Protein AF-A0AAW1IX23-F1 (afdb_monomer_lite)

Secondary structure (DSSP, 8-state):
-HHHHHHHHHHHHHHHHHHHHHHHHHHHHHHHHHHH-SSHHHHHHHHHHHHHHHHHHHHHHHHHHHHHHHHHHHHHIIIIIHHHHHHHHHHHHHHHHHHHHHHHHHHHHHHHHHHHHHHT---HHHHTT-HHHHHHHHHHHHHHHHHHHHHHHHS-----

Organism: Popillia japonica (NCBI:txid7064)

Foldseek 3Di:
DLVVVLVVVVVVLVVLVVVLVVLLVQLVVLQVCLVVPPPPVSSVVSPVSSVVSVVVNVVSVVVSVVVVVVSVVSCCCVVPVVVVLVVLVVQLVVLVVQLVVLVVVLVVVVVVVVVCVVVVHDDPCVVVPVVVNVVSVVSNVVSVVSNVVSVVVNDDPPPD

pLDDT: mean 92.87, std 10.68, range [35.66, 98.56]

InterPro domains:
  IPR010504 Arfaptin homology (AH) domain [PF06456] (1-153)
  IPR010504 Arfaptin homology (AH) domain [PS50870] (1-154)
  IPR010504 Arfaptin homology (AH) domain [SM01015] (1-156)
  IPR027267 AH/BAR domain superfamily [G3DSA:1.20.1270.60] (1-156)
  IPR027267 AH/BAR domain superfamily [SSF103657] (1-153)
  IPR030798 Arfaptin family [PTHR12141] (1-152)

Radius of gyration: 35.45 Å; chains: 1; bounding box: 76×30×98 Å

Sequence (160 aa):
MYRGLVDHCKRVLQAHVDLHQAVKAMGDVFSALAVREPQPRASEAFRLFGEQHRNMEKIGSEIIKKIKPVLADMGTYLYKAIPDTRLTVKKYADAKFEYLAYCLKVKEMDDEECGYAALQEPLYRVETGNYEYRLILRCRQVARERFAKLRVNTAMPSSG

Structure (mmCIF, N/CA/C/O backbone):
data_AF-A0AAW1IX23-F1
#
_entry.id   AF-A0AAW1IX23-F1
#
loop_
_atom_site.group_PDB
_atom_site.id
_atom_site.type_symbol
_atom_site.label_atom_id
_atom_site.label_alt_id
_atom_site.label_comp_id
_atom_site.label_asym_id
_atom_site.label_entity_id
_atom_site.label_seq_id
_atom_site.pdbx_PDB_ins_code
_atom_site.Cartn_x
_atom_site.Cartn_y
_atom_site.Cartn_z
_atom_site.occupancy
_atom_site.B_iso_or_equiv
_atom_site.auth_seq_id
_atom_site.auth_comp_id
_atom_site.auth_asym_id
_atom_site.auth_atom_id
_atom_site.pdbx_PDB_model_num
ATOM 1 N N . MET A 1 1 ? 4.607 -7.693 6.959 1.00 67.06 1 MET A N 1
ATOM 2 C CA . MET A 1 1 ? 4.583 -7.322 8.391 1.00 67.06 1 MET A CA 1
ATOM 3 C C . MET A 1 1 ? 3.428 -6.372 8.722 1.00 67.06 1 MET A C 1
ATOM 5 O O . MET A 1 1 ? 2.515 -6.797 9.414 1.00 67.06 1 MET A O 1
ATOM 9 N N . TYR A 1 2 ? 3.374 -5.155 8.161 1.00 86.75 2 TYR A N 1
ATOM 10 C CA . TYR A 1 2 ? 2.346 -4.149 8.505 1.00 86.75 2 TYR A CA 1
ATOM 11 C C . TYR A 1 2 ? 0.887 -4.547 8.225 1.00 86.75 2 TYR A C 1
ATOM 13 O O . TYR A 1 2 ? -0.003 -4.147 8.966 1.00 86.75 2 TYR A O 1
ATOM 21 N N . ARG A 1 3 ? 0.629 -5.388 7.214 1.00 90.12 3 ARG A N 1
ATOM 22 C CA . ARG A 1 3 ? -0.721 -5.905 6.925 1.00 90.12 3 ARG A CA 1
ATOM 23 C C . ARG A 1 3 ? -1.303 -6.721 8.076 1.00 90.12 3 ARG A C 1
ATOM 25 O O . ARG A 1 3 ? -2.394 -6.425 8.544 1.00 90.12 3 ARG A O 1
ATOM 32 N N . GLY A 1 4 ? -0.524 -7.679 8.579 1.00 93.06 4 GLY A N 1
ATOM 33 C CA . GLY A 1 4 ? -0.925 -8.505 9.717 1.00 93.06 4 GLY A CA 1
ATOM 34 C C . GLY A 1 4 ? -1.164 -7.681 10.982 1.00 93.06 4 GLY A C 1
ATOM 35 O O . GLY A 1 4 ? -2.116 -7.958 11.704 1.00 93.06 4 GLY A O 1
ATOM 36 N N . LEU A 1 5 ? -0.359 -6.633 11.203 1.00 91.25 5 LEU A N 1
ATOM 37 C CA . LEU A 1 5 ? -0.553 -5.693 12.309 1.00 91.25 5 LEU A CA 1
ATOM 38 C C . LEU A 1 5 ? -1.888 -4.946 12.186 1.00 91.25 5 LEU A C 1
ATOM 40 O O . LEU A 1 5 ? -2.681 -4.987 13.119 1.00 91.25 5 LEU A O 1
ATOM 44 N N . VAL A 1 6 ? -2.172 -4.322 11.036 1.00 93.00 6 VAL A N 1
ATOM 45 C CA . VAL A 1 6 ? -3.438 -3.596 10.807 1.00 93.00 6 VAL A CA 1
ATOM 46 C C . VAL A 1 6 ? -4.642 -4.521 10.973 1.00 93.00 6 VAL A C 1
ATOM 48 O O . VAL A 1 6 ? -5.617 -4.155 11.628 1.00 93.00 6 VAL A O 1
ATOM 51 N N . ASP A 1 7 ? -4.575 -5.731 10.421 1.00 93.44 7 ASP A N 1
ATOM 52 C CA . ASP A 1 7 ? -5.668 -6.697 10.523 1.00 93.44 7 ASP A CA 1
ATOM 53 C C . ASP A 1 7 ? -5.868 -7.174 11.969 1.00 93.44 7 ASP A C 1
ATOM 55 O O . ASP A 1 7 ? -7.003 -7.326 12.421 1.00 93.44 7 ASP A O 1
ATOM 59 N N . HIS A 1 8 ? -4.782 -7.373 12.721 1.00 95.00 8 HIS A N 1
ATOM 60 C CA . HIS A 1 8 ? -4.856 -7.699 14.142 1.00 95.00 8 HIS A CA 1
ATOM 61 C C . HIS A 1 8 ? -5.448 -6.544 14.956 1.00 95.00 8 HIS A C 1
ATOM 63 O O . HIS A 1 8 ? -6.388 -6.765 15.714 1.00 95.00 8 HIS A O 1
ATOM 69 N N . CYS A 1 9 ? -4.987 -5.309 14.751 1.00 94.81 9 CYS A N 1
ATOM 70 C CA . CYS A 1 9 ? -5.530 -4.146 15.447 1.00 94.81 9 CYS A CA 1
ATOM 71 C C . CYS A 1 9 ? -7.016 -3.919 15.138 1.00 94.81 9 CYS A C 1
ATOM 73 O O . CYS A 1 9 ? -7.762 -3.535 16.032 1.00 94.81 9 CYS A O 1
ATOM 75 N N . LYS A 1 10 ? -7.480 -4.208 13.912 1.00 94.81 10 LYS A N 1
ATOM 76 C CA . LYS A 1 10 ? -8.916 -4.195 13.582 1.00 94.81 10 LYS A CA 1
ATOM 77 C C . LYS A 1 10 ? -9.703 -5.216 14.402 1.00 94.81 10 LYS A C 1
ATOM 79 O O . LYS A 1 10 ? -10.757 -4.873 14.927 1.00 94.81 10 LYS A O 1
ATOM 84 N N . ARG A 1 11 ? -9.190 -6.446 14.543 1.00 96.81 11 ARG A N 1
ATOM 85 C CA . ARG A 1 11 ? -9.822 -7.480 15.383 1.00 96.81 11 ARG A CA 1
ATOM 86 C C . ARG A 1 11 ? -9.847 -7.079 16.856 1.00 96.81 11 ARG A C 1
ATOM 88 O O . ARG A 1 11 ? -10.875 -7.235 17.499 1.00 96.81 11 ARG A O 1
ATOM 95 N N . VAL A 1 12 ? -8.750 -6.521 17.369 1.00 96.75 12 VAL A N 1
ATOM 96 C CA . VAL A 1 12 ? -8.674 -6.022 18.751 1.00 96.75 12 VAL A CA 1
ATOM 97 C C . VAL A 1 12 ? -9.641 -4.859 18.974 1.00 96.75 12 VAL A C 1
ATOM 99 O O . VAL A 1 12 ? -10.338 -4.846 19.983 1.00 96.75 12 VAL A O 1
ATOM 102 N N . LEU A 1 13 ? -9.742 -3.913 18.032 1.00 96.31 13 LEU A N 1
ATOM 103 C CA . LEU A 1 13 ? -10.709 -2.817 18.123 1.00 96.31 13 LEU A CA 1
ATOM 104 C C . LEU A 1 13 ? -12.147 -3.348 18.124 1.00 96.31 13 LEU A C 1
ATOM 106 O O . LEU A 1 13 ? -12.951 -2.872 18.916 1.00 96.31 13 LEU A O 1
ATOM 110 N N . GLN A 1 14 ? -12.465 -4.339 17.287 1.00 96.75 14 GLN A N 1
ATOM 111 C CA . GLN A 1 14 ? -13.790 -4.962 17.293 1.00 96.75 14 GLN A CA 1
ATOM 112 C C . GLN A 1 14 ? -14.083 -5.641 18.636 1.00 96.75 14 GLN A C 1
ATOM 114 O O . GLN A 1 14 ? -15.101 -5.349 19.249 1.00 96.75 14 GLN A O 1
ATOM 119 N N . ALA A 1 15 ? -13.152 -6.447 19.152 1.00 97.06 15 ALA A N 1
ATOM 120 C CA . ALA A 1 15 ? -13.300 -7.073 20.465 1.00 97.06 15 ALA A CA 1
ATOM 121 C C . ALA A 1 15 ? -13.458 -6.034 21.592 1.00 97.06 15 ALA A C 1
ATOM 123 O O . ALA A 1 15 ? -14.217 -6.243 22.534 1.00 97.06 15 ALA A O 1
ATOM 124 N N . HIS A 1 16 ? -12.774 -4.890 21.492 1.00 96.12 16 HIS A N 1
ATOM 125 C CA . HIS A 1 16 ? -12.932 -3.788 22.437 1.00 96.12 16 HIS A CA 1
ATOM 126 C C . HIS A 1 16 ? -14.314 -3.127 22.336 1.00 96.12 16 HIS A C 1
ATOM 128 O O . HIS A 1 16 ? -14.888 -2.779 23.364 1.00 96.12 16 HIS A O 1
ATOM 134 N N . VAL A 1 17 ? -14.868 -2.978 21.127 1.00 96.50 17 VAL A N 1
ATOM 135 C CA . VAL A 1 17 ? -16.243 -2.491 20.912 1.00 96.50 17 VAL A CA 1
ATOM 136 C C . VAL A 1 17 ? -17.255 -3.451 21.539 1.00 96.50 17 VAL A C 1
ATOM 138 O O . VAL A 1 17 ? -18.161 -2.999 22.238 1.00 96.50 17 VAL A O 1
ATOM 141 N N . ASP A 1 18 ? -17.074 -4.756 21.347 1.00 97.00 18 ASP A N 1
ATOM 142 C CA . ASP A 1 18 ? -17.965 -5.780 21.900 1.00 97.00 18 ASP A CA 1
ATOM 143 C C . ASP A 1 18 ? -17.898 -5.790 23.442 1.00 97.00 18 ASP A C 1
ATOM 145 O O . ASP A 1 18 ? -18.926 -5.759 24.122 1.00 97.00 18 ASP A O 1
ATOM 149 N N . LEU A 1 19 ? -16.687 -5.724 24.013 1.00 95.56 19 LEU A N 1
ATOM 150 C CA . LEU A 1 19 ? -16.479 -5.596 25.460 1.00 95.56 19 LEU A CA 1
ATOM 151 C C . LEU A 1 19 ? -17.112 -4.315 26.014 1.00 95.56 19 LEU A C 1
ATOM 153 O O . LEU A 1 19 ? -17.759 -4.340 27.058 1.00 95.56 19 LEU A O 1
ATOM 157 N N . HIS A 1 20 ? -16.943 -3.193 25.319 1.00 95.75 20 HIS A N 1
ATOM 158 C CA . HIS A 1 20 ? -17.524 -1.912 25.701 1.00 95.75 20 HIS A CA 1
ATOM 159 C C . HIS A 1 20 ? -19.060 -1.975 25.768 1.00 95.75 20 HIS A C 1
ATOM 161 O O . HIS A 1 20 ? -19.652 -1.479 26.729 1.00 95.75 20 HIS A O 1
ATOM 167 N N . GLN A 1 21 ? -19.709 -2.632 24.800 1.00 96.38 21 GLN A N 1
ATOM 168 C CA . GLN A 1 21 ? -21.160 -2.849 24.822 1.00 96.38 21 GLN A CA 1
ATOM 169 C C . GLN A 1 21 ? -21.594 -3.719 26.009 1.00 96.38 21 GLN A C 1
ATOM 171 O O . GLN A 1 21 ? -22.579 -3.397 26.674 1.00 96.38 21 GLN A O 1
ATOM 176 N N . ALA A 1 22 ? -20.840 -4.777 26.322 1.00 97.00 22 ALA A N 1
ATOM 177 C CA . ALA A 1 22 ? -21.118 -5.631 27.476 1.00 97.00 22 ALA A CA 1
ATOM 178 C C . ALA A 1 22 ? -20.965 -4.877 28.810 1.00 97.00 22 ALA A C 1
ATOM 180 O O . ALA A 1 22 ? -21.830 -4.976 29.680 1.00 97.00 22 ALA A O 1
ATOM 181 N N . VAL A 1 23 ? -19.906 -4.070 28.956 1.00 97.19 23 VAL A N 1
ATOM 182 C CA . VAL A 1 23 ? -19.670 -3.218 30.136 1.00 97.19 23 VAL A CA 1
ATOM 183 C C . VAL A 1 23 ? -20.828 -2.246 30.346 1.00 97.19 23 VAL A C 1
ATOM 185 O O . VAL A 1 23 ? -21.310 -2.104 31.470 1.00 97.19 23 VAL A O 1
ATOM 188 N N . LYS A 1 24 ? -21.317 -1.623 29.269 1.00 96.88 24 LYS A N 1
ATOM 189 C CA . LYS A 1 24 ? -22.488 -0.745 29.323 1.00 96.88 24 LYS A CA 1
ATOM 190 C C . LYS A 1 24 ? -23.729 -1.483 29.823 1.00 96.88 24 LYS A C 1
ATOM 192 O O . LYS A 1 24 ? -24.342 -1.051 30.796 1.00 96.88 24 LYS A O 1
ATOM 197 N N . ALA A 1 25 ? -24.060 -2.608 29.189 1.00 97.69 25 ALA A N 1
ATOM 198 C CA . ALA A 1 25 ? -25.231 -3.405 29.544 1.00 97.69 25 ALA A CA 1
AT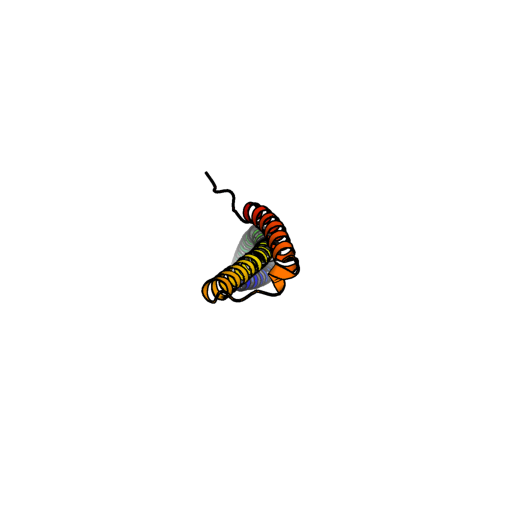OM 199 C C . ALA A 1 25 ? -25.182 -3.856 31.014 1.00 97.69 25 ALA A C 1
ATOM 201 O O . ALA A 1 25 ? -26.179 -3.781 31.727 1.00 97.69 25 ALA A O 1
ATOM 202 N N . MET A 1 26 ? -24.003 -4.255 31.495 1.00 97.38 26 MET A N 1
ATOM 203 C CA . MET A 1 26 ? -23.793 -4.632 32.890 1.00 97.38 26 MET A CA 1
ATOM 204 C C . MET A 1 26 ? -23.990 -3.451 33.852 1.00 97.38 26 MET A C 1
ATOM 206 O O . MET A 1 26 ? -24.628 -3.609 34.892 1.00 97.38 26 MET A O 1
ATOM 210 N N . GLY A 1 27 ? -23.525 -2.252 33.490 1.00 97.81 27 GLY A N 1
ATOM 211 C CA . GLY A 1 27 ? -23.779 -1.039 34.271 1.00 97.81 27 GLY A CA 1
ATOM 212 C C . GLY A 1 27 ? -25.265 -0.690 34.376 1.00 97.81 27 GLY A C 1
ATOM 213 O O . GLY A 1 27 ? -25.729 -0.285 35.447 1.00 97.81 27 GLY A O 1
ATOM 214 N N . ASP A 1 28 ? -26.022 -0.896 33.298 1.00 97.62 28 ASP A N 1
ATOM 215 C CA . ASP A 1 28 ? -27.470 -0.673 33.277 1.00 97.62 28 ASP A CA 1
ATOM 216 C C . ASP A 1 28 ? -28.211 -1.694 34.154 1.00 97.62 28 ASP A C 1
ATOM 218 O O . ASP A 1 28 ? -29.088 -1.312 34.932 1.00 97.62 28 ASP A O 1
ATOM 222 N N . VAL A 1 29 ? -27.805 -2.969 34.114 1.00 98.31 29 VAL A N 1
ATOM 223 C CA . VAL A 1 29 ? -28.339 -4.020 34.997 1.00 98.31 29 VAL A CA 1
ATOM 224 C C . VAL A 1 29 ? -28.058 -3.703 36.466 1.00 98.31 29 VAL A C 1
ATOM 226 O O . VAL A 1 29 ? -28.988 -3.712 37.270 1.00 98.31 29 VAL A O 1
ATOM 229 N N . PHE A 1 30 ? -26.817 -3.368 36.831 1.00 98.31 30 PHE A N 1
ATOM 230 C CA . PHE A 1 30 ? -26.475 -3.010 38.211 1.00 98.31 30 PHE A CA 1
ATOM 231 C C . PHE A 1 30 ? -27.249 -1.787 38.706 1.00 98.31 30 PHE A C 1
ATOM 233 O O . PHE A 1 30 ? -27.786 -1.800 39.812 1.00 98.31 30 PHE A O 1
ATOM 240 N N . SER A 1 31 ? -27.386 -0.760 37.865 1.00 97.12 31 SER A N 1
ATOM 241 C CA . SER A 1 31 ? -28.193 0.419 38.194 1.00 97.12 31 SER A CA 1
ATOM 242 C C . SER A 1 31 ? -29.663 0.048 38.432 1.00 97.12 31 SER A C 1
ATOM 244 O O . SER A 1 31 ? -30.292 0.565 39.353 1.00 97.12 31 SER A O 1
ATOM 246 N N . ALA A 1 32 ? -30.211 -0.873 37.634 1.00 97.94 32 ALA A N 1
ATOM 247 C CA . ALA A 1 32 ? -31.587 -1.338 37.773 1.00 97.94 32 ALA A CA 1
ATOM 248 C C . ALA A 1 32 ? -31.806 -2.229 39.010 1.00 97.94 32 ALA A C 1
ATOM 250 O O . ALA A 1 32 ? -32.883 -2.177 39.606 1.00 97.94 32 ALA A O 1
ATOM 251 N N . LEU A 1 33 ? -30.809 -3.031 39.399 1.00 97.50 33 LEU A N 1
ATOM 252 C CA . LEU A 1 33 ? -30.831 -3.813 40.640 1.00 97.50 33 LEU A CA 1
ATOM 253 C C . LEU A 1 33 ? -30.784 -2.896 41.864 1.00 97.50 33 LEU A C 1
ATOM 255 O O . LEU A 1 33 ? -31.597 -3.052 42.768 1.00 97.50 33 LEU A O 1
ATOM 259 N N . ALA A 1 34 ? -29.906 -1.888 41.860 1.00 97.69 34 ALA A N 1
ATOM 260 C CA . ALA A 1 34 ? -29.732 -0.961 42.977 1.00 97.69 34 ALA A CA 1
ATOM 261 C C . ALA A 1 34 ? -31.041 -0.287 43.418 1.00 97.69 34 ALA A C 1
ATOM 263 O O . ALA A 1 34 ? -31.311 -0.185 44.611 1.00 97.69 34 ALA A O 1
ATOM 264 N N . VAL A 1 35 ? -31.873 0.140 42.462 1.00 97.12 35 VAL A N 1
ATOM 265 C CA . VAL A 1 35 ? -33.150 0.830 42.735 1.00 97.12 35 VAL A CA 1
ATOM 266 C C . VAL A 1 35 ? -34.228 -0.115 43.281 1.00 97.12 35 VAL A C 1
ATOM 268 O O . VAL A 1 35 ? -35.177 0.337 43.916 1.00 97.12 35 VAL A O 1
ATOM 271 N N . ARG A 1 36 ? -34.107 -1.422 43.029 1.00 97.06 36 ARG A N 1
ATOM 272 C CA . ARG A 1 36 ? -35.106 -2.430 43.418 1.00 97.06 36 ARG A CA 1
ATOM 273 C C . ARG A 1 36 ? -34.713 -3.230 44.656 1.00 97.06 36 ARG A C 1
ATOM 275 O O . ARG A 1 36 ? -35.553 -3.950 45.183 1.00 97.06 36 ARG A O 1
ATOM 282 N N . GLU A 1 37 ? -33.461 -3.132 45.089 1.00 97.50 37 GLU A N 1
ATOM 283 C CA . GLU A 1 37 ? -32.907 -3.928 46.179 1.00 97.50 37 GLU A CA 1
ATOM 284 C C . GLU A 1 37 ? -33.330 -3.372 47.554 1.00 97.50 37 GLU A C 1
ATOM 286 O O . GLU A 1 37 ? -32.927 -2.260 47.907 1.00 97.50 37 GLU A O 1
ATOM 291 N N . PRO A 1 38 ? -34.122 -4.116 48.351 1.00 96.25 38 PRO A N 1
ATOM 292 C CA . PRO A 1 38 ? -34.573 -3.663 49.665 1.00 96.25 38 PRO A CA 1
ATOM 293 C C . PRO A 1 38 ? -33.458 -3.625 50.715 1.00 96.25 38 PRO A C 1
ATOM 295 O O . PRO A 1 38 ? -33.567 -2.859 51.673 1.00 96.25 38 PRO A O 1
ATOM 298 N N . GLN A 1 39 ? -32.394 -4.430 50.582 1.00 97.88 39 GLN A N 1
ATOM 299 C CA . GLN A 1 39 ? -31.279 -4.390 51.524 1.00 97.88 39 GLN A CA 1
ATOM 300 C C . GLN A 1 39 ? -30.375 -3.172 51.231 1.00 97.88 39 GLN A C 1
ATOM 302 O O . GLN A 1 39 ? -29.684 -3.162 50.209 1.00 97.88 39 GLN A O 1
ATOM 307 N N . PRO A 1 40 ? -30.241 -2.190 52.150 1.00 96.06 40 PRO A N 1
ATOM 308 C CA . PRO A 1 40 ? -29.520 -0.943 51.863 1.00 96.06 40 PRO A CA 1
ATOM 309 C C . PRO A 1 40 ? -28.061 -1.150 51.442 1.00 96.06 40 PRO A C 1
ATOM 311 O O . PRO A 1 40 ? -27.576 -0.522 50.505 1.00 96.06 40 PRO A O 1
ATOM 314 N N . ARG A 1 41 ? -27.367 -2.092 52.091 1.00 96.75 41 ARG A N 1
ATOM 315 C CA . ARG A 1 41 ? -25.964 -2.405 51.791 1.00 96.75 41 ARG A CA 1
ATOM 316 C C . ARG A 1 41 ? -25.779 -3.024 50.400 1.00 96.75 41 ARG A C 1
ATOM 318 O O . ARG A 1 41 ? -24.795 -2.721 49.731 1.00 96.75 41 ARG A O 1
ATOM 325 N N . ALA A 1 42 ? -26.697 -3.889 49.967 1.00 96.38 42 ALA A N 1
ATOM 326 C CA . ALA A 1 42 ? -26.640 -4.484 48.633 1.00 96.38 42 ALA A CA 1
ATOM 327 C C . ALA A 1 42 ? -27.040 -3.467 47.554 1.00 96.38 42 ALA A C 1
ATOM 329 O O . ALA A 1 42 ? -26.367 -3.378 46.529 1.00 96.38 42 ALA A O 1
ATOM 330 N N . SER A 1 43 ? -28.053 -2.634 47.822 1.00 97.69 43 SER A N 1
ATOM 331 C CA . SER A 1 43 ? -28.434 -1.512 46.954 1.00 97.69 43 SER A CA 1
ATOM 332 C C . SER A 1 43 ? -27.253 -0.573 46.693 1.00 97.69 43 SER A C 1
ATOM 334 O O . SER A 1 43 ? -26.938 -0.268 45.539 1.00 97.69 43 SER A O 1
ATOM 336 N N . GLU A 1 44 ? -26.532 -0.177 47.746 1.00 97.75 44 GLU A N 1
ATOM 337 C CA . GLU A 1 44 ? -25.343 0.664 47.619 1.00 97.75 44 GLU A CA 1
ATOM 338 C C . GLU A 1 44 ? -24.236 -0.017 46.803 1.00 97.75 44 GLU A C 1
ATOM 340 O O . GLU A 1 44 ? -23.656 0.613 45.916 1.00 97.75 44 GLU A O 1
ATOM 345 N N . ALA A 1 45 ? -23.977 -1.306 47.044 1.00 98.00 45 ALA A N 1
ATOM 346 C CA . ALA A 1 45 ? -22.994 -2.060 46.274 1.00 98.00 45 ALA A CA 1
ATOM 347 C C . ALA A 1 45 ? -23.350 -2.084 44.778 1.00 98.00 45 ALA A C 1
ATOM 349 O O . ALA A 1 45 ? -22.510 -1.748 43.941 1.00 98.00 45 ALA A O 1
ATOM 350 N N . PHE A 1 46 ? -24.600 -2.402 44.425 1.00 98.19 46 PHE A N 1
ATOM 351 C CA . PHE A 1 46 ? -25.061 -2.382 43.035 1.00 98.19 46 PHE A CA 1
ATOM 352 C C . PHE A 1 46 ? -24.969 -0.986 42.413 1.00 98.19 46 PHE A C 1
ATOM 354 O O . PHE A 1 46 ? -24.547 -0.859 41.264 1.00 98.19 46 PHE A O 1
ATOM 361 N N . ARG A 1 47 ? -25.284 0.075 43.166 1.00 98.00 47 ARG A N 1
ATOM 362 C CA . ARG A 1 47 ? -25.131 1.460 42.696 1.00 98.00 47 ARG A CA 1
ATOM 363 C C . ARG A 1 47 ? -23.676 1.766 42.343 1.00 98.00 47 ARG A C 1
ATOM 365 O O . ARG A 1 47 ? -23.417 2.294 41.262 1.00 98.00 47 ARG A O 1
ATOM 372 N N . LEU A 1 48 ? -22.738 1.410 43.226 1.00 97.94 48 LEU A N 1
ATOM 373 C CA . LEU A 1 48 ? -21.304 1.608 43.002 1.00 97.94 48 LEU A CA 1
ATOM 374 C C . LEU A 1 48 ? -20.822 0.826 41.778 1.00 97.94 48 LEU A C 1
ATOM 376 O O . LEU A 1 48 ? -20.147 1.395 40.923 1.00 97.94 48 LEU A O 1
ATOM 380 N N . PHE A 1 49 ? -21.214 -0.444 41.635 1.00 97.56 49 PHE A N 1
ATOM 381 C CA . PHE A 1 49 ? -20.887 -1.222 40.439 1.00 97.56 49 PHE A CA 1
ATOM 382 C C . PHE A 1 49 ? -21.451 -0.579 39.168 1.00 97.56 49 PHE A C 1
ATOM 384 O O . PHE A 1 49 ? -20.716 -0.443 38.190 1.00 97.56 49 PHE A O 1
ATOM 391 N N . GLY A 1 50 ? -22.710 -0.133 39.173 1.00 98.06 50 GLY A N 1
ATOM 392 C CA . GLY A 1 50 ? -23.321 0.555 38.033 1.00 98.06 50 GLY A CA 1
ATOM 393 C C . GLY A 1 50 ? -22.561 1.821 37.629 1.00 98.06 50 GLY A C 1
ATOM 394 O O . GLY A 1 50 ? -22.299 2.045 36.445 1.00 98.06 50 GLY A O 1
ATOM 395 N N . GLU A 1 51 ? -22.134 2.618 38.610 1.00 97.25 51 GLU A N 1
ATOM 396 C CA . GLU A 1 51 ? -21.333 3.823 38.388 1.00 97.25 51 GLU A CA 1
ATOM 397 C C . GLU A 1 51 ? -19.954 3.507 37.787 1.00 97.25 51 GLU A C 1
ATOM 399 O O . GLU A 1 51 ? -19.558 4.129 36.797 1.00 97.25 51 GLU A O 1
ATOM 404 N N . GLN A 1 52 ? -19.248 2.499 38.314 1.00 97.88 52 GLN A N 1
ATOM 405 C CA . GLN A 1 52 ? -17.946 2.092 37.774 1.00 97.88 52 GLN A CA 1
ATOM 406 C C . GLN A 1 52 ? -18.051 1.613 36.322 1.00 97.88 52 GLN A C 1
ATOM 408 O O . GLN A 1 52 ? -17.249 2.016 35.480 1.00 97.88 52 GLN A O 1
ATOM 413 N N . HIS A 1 53 ? -19.080 0.831 35.989 1.00 98.19 53 HIS A N 1
ATOM 414 C CA . HIS A 1 53 ? -19.303 0.367 34.617 1.00 98.19 53 HIS A CA 1
ATOM 415 C C . HIS A 1 53 ? -19.605 1.516 33.651 1.00 98.19 53 HIS A C 1
ATOM 417 O O . HIS A 1 53 ? -19.085 1.528 32.537 1.00 98.19 53 HIS A O 1
ATOM 423 N N . ARG A 1 54 ? -20.370 2.531 34.075 1.00 95.75 54 ARG A N 1
ATOM 424 C CA . ARG A 1 54 ? -20.581 3.751 33.273 1.00 95.75 54 ARG A CA 1
ATOM 425 C C . ARG A 1 54 ? -19.292 4.546 33.070 1.00 95.75 54 ARG A C 1
ATOM 427 O O . ARG A 1 54 ? -19.073 5.098 31.994 1.00 95.75 54 ARG A O 1
ATOM 434 N N . ASN A 1 55 ? -18.414 4.606 34.068 1.00 96.31 55 ASN A N 1
ATOM 435 C CA . ASN A 1 55 ? -17.110 5.251 33.903 1.00 96.31 55 ASN A CA 1
ATOM 436 C C . ASN A 1 55 ? -16.219 4.474 32.922 1.00 96.31 55 ASN A C 1
ATOM 438 O O . ASN A 1 55 ? -15.606 5.077 32.040 1.00 96.31 55 ASN A O 1
ATOM 442 N N . MET A 1 56 ? -16.212 3.142 33.004 1.00 96.00 56 MET A N 1
ATOM 443 C CA . MET A 1 56 ? -15.521 2.285 32.037 1.00 96.00 56 MET A CA 1
ATOM 444 C C . MET A 1 56 ? -16.096 2.424 30.617 1.00 96.00 56 MET A C 1
ATOM 446 O O . MET A 1 56 ? -15.330 2.479 29.655 1.00 96.00 56 MET A O 1
ATOM 450 N N . GLU A 1 57 ? -17.421 2.542 30.468 1.00 94.94 57 GLU A N 1
ATOM 451 C CA . GLU A 1 57 ? -18.081 2.823 29.185 1.00 94.94 57 GLU A CA 1
ATOM 452 C C . GLU A 1 57 ? -17.559 4.135 28.576 1.00 94.94 57 GLU A C 1
ATOM 454 O O . GLU A 1 57 ? -17.141 4.153 27.414 1.00 94.94 57 GLU A O 1
ATOM 459 N N . LYS A 1 58 ? -17.523 5.225 29.353 1.00 95.00 58 LYS A N 1
ATOM 460 C CA . LYS A 1 58 ? -17.014 6.526 28.884 1.00 95.00 58 LYS A CA 1
ATOM 461 C C . LYS A 1 58 ? -15.574 6.427 28.381 1.00 95.00 58 LYS A C 1
ATOM 463 O O . LYS A 1 58 ? -15.288 6.876 27.271 1.00 95.00 58 LYS A O 1
ATOM 468 N N . ILE A 1 59 ? -14.693 5.782 29.149 1.00 95.12 59 ILE A N 1
ATOM 469 C CA . ILE A 1 59 ? -13.288 5.580 28.761 1.00 95.12 59 ILE A CA 1
ATOM 470 C C . ILE A 1 59 ? -13.200 4.741 27.478 1.00 95.12 59 ILE A C 1
ATOM 472 O O . ILE A 1 59 ? -12.491 5.115 26.543 1.00 95.12 59 ILE A O 1
ATOM 476 N N . GLY A 1 60 ? -13.961 3.645 27.385 1.00 95.06 60 GLY A N 1
ATOM 477 C CA . GLY A 1 60 ? -14.011 2.813 26.180 1.00 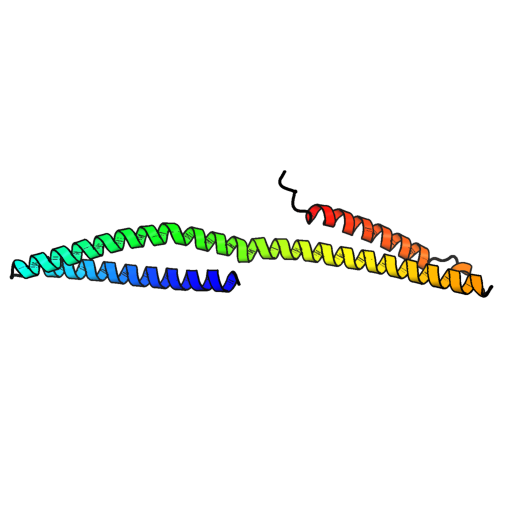95.06 60 GLY A CA 1
ATOM 478 C C . GLY A 1 60 ? -14.464 3.595 24.941 1.00 95.06 60 GLY A C 1
ATOM 479 O O . GLY A 1 60 ? -13.851 3.493 23.879 1.00 95.06 60 GLY A O 1
ATOM 480 N N . SER A 1 61 ? -15.468 4.467 25.084 1.00 95.69 61 SER A N 1
ATOM 481 C CA . SER A 1 61 ? -15.913 5.359 24.004 1.00 95.69 61 SER A CA 1
ATOM 482 C C . SER A 1 61 ? -14.801 6.287 23.511 1.00 95.69 61 SER A C 1
ATOM 484 O O . SER A 1 61 ? -14.658 6.497 22.303 1.00 95.69 61 SER A O 1
ATOM 486 N N . GLU A 1 62 ? -14.008 6.861 24.417 1.00 96.06 62 GLU A N 1
ATOM 487 C CA . GLU A 1 62 ? -12.885 7.728 24.048 1.00 96.06 62 GLU A CA 1
ATOM 488 C C . GLU A 1 62 ? -11.784 6.970 23.307 1.00 96.06 62 GLU A C 1
ATOM 490 O O . GLU A 1 62 ? -11.255 7.469 22.310 1.00 96.06 62 GLU A O 1
ATOM 495 N N . ILE A 1 63 ? -11.468 5.753 23.757 1.00 94.88 63 ILE A N 1
ATOM 496 C CA . ILE A 1 63 ? -10.485 4.881 23.106 1.00 94.88 63 ILE A CA 1
ATOM 497 C C . ILE A 1 63 ? -10.925 4.576 21.672 1.00 94.88 63 ILE A C 1
ATOM 499 O O . ILE A 1 63 ? -10.147 4.775 20.736 1.00 94.88 63 ILE A O 1
ATOM 503 N N . ILE A 1 64 ? -12.184 4.172 21.469 1.00 96.69 64 ILE A N 1
ATOM 504 C CA . ILE A 1 64 ? -12.726 3.875 20.134 1.00 96.69 64 ILE A CA 1
ATOM 505 C C . ILE A 1 64 ? -12.618 5.100 19.218 1.00 96.69 64 ILE A C 1
ATOM 507 O O . ILE A 1 64 ? -12.157 4.979 18.080 1.00 96.69 64 ILE A O 1
ATOM 511 N N . LYS A 1 65 ? -12.997 6.288 19.711 1.00 96.81 65 LYS A N 1
ATOM 512 C CA . LYS A 1 65 ? -12.928 7.546 18.945 1.00 96.81 65 LYS A CA 1
ATOM 513 C C . LYS A 1 65 ? -11.503 7.908 18.525 1.00 96.81 65 LYS A C 1
ATOM 515 O O . LYS A 1 65 ? -11.325 8.430 17.430 1.00 96.81 65 LYS A O 1
ATOM 520 N N . LYS A 1 66 ? -10.501 7.626 19.364 1.00 96.56 66 LYS A N 1
ATOM 521 C CA . LYS A 1 66 ? -9.088 7.926 19.081 1.00 96.56 66 LYS A CA 1
ATOM 522 C C . LYS A 1 66 ? -8.436 6.891 18.162 1.00 96.56 66 LYS A C 1
ATOM 524 O O . LYS A 1 66 ? -7.691 7.261 17.263 1.00 96.56 66 LYS A O 1
ATOM 529 N N . ILE A 1 67 ? -8.721 5.602 18.353 1.00 95.50 67 ILE A N 1
ATOM 530 C CA . ILE A 1 67 ? -8.049 4.516 17.616 1.00 95.50 67 ILE A CA 1
ATOM 531 C C . ILE A 1 67 ? -8.646 4.306 16.222 1.00 95.50 67 ILE A C 1
ATOM 533 O O . ILE A 1 67 ? -7.917 4.000 15.276 1.00 95.50 67 ILE A O 1
ATOM 537 N N . LYS A 1 68 ? -9.965 4.464 16.061 1.00 95.31 68 LYS A N 1
ATOM 538 C CA . LYS A 1 68 ? -10.641 4.180 14.786 1.00 95.31 68 LYS A CA 1
ATOM 539 C C . LYS A 1 68 ? -10.084 5.003 13.605 1.00 95.31 68 LYS A C 1
ATOM 541 O O . LYS A 1 68 ? -9.827 4.385 12.570 1.00 95.31 68 LYS A O 1
ATOM 546 N N . PRO A 1 69 ? -9.835 6.326 13.723 1.00 96.88 69 PRO A N 1
ATOM 547 C CA . PRO A 1 69 ? -9.196 7.109 12.662 1.00 96.88 69 PRO A CA 1
ATOM 548 C C . PRO A 1 69 ? -7.768 6.644 12.365 1.00 96.88 69 PRO A C 1
ATOM 550 O O . PRO A 1 69 ? -7.436 6.425 11.207 1.00 96.88 69 PRO A O 1
ATOM 553 N N . VAL A 1 70 ? -6.964 6.367 13.400 1.00 95.50 70 VAL A N 1
ATOM 554 C CA . VAL A 1 70 ? -5.582 5.881 13.235 1.00 95.50 70 VAL A CA 1
ATOM 555 C C . VAL A 1 70 ? -5.545 4.602 12.394 1.00 95.50 70 VAL A C 1
ATOM 557 O O . VAL A 1 70 ? -4.749 4.484 11.465 1.00 95.50 70 VAL A O 1
ATOM 560 N N . LEU A 1 71 ? -6.445 3.647 12.655 1.00 95.25 71 LEU A N 1
ATOM 561 C CA . LEU A 1 71 ? -6.526 2.421 11.853 1.00 95.25 71 LEU A CA 1
ATOM 562 C C . LEU A 1 71 ? -7.026 2.655 10.424 1.00 95.25 71 LEU A C 1
ATOM 564 O O . LEU A 1 71 ? -6.624 1.921 9.516 1.00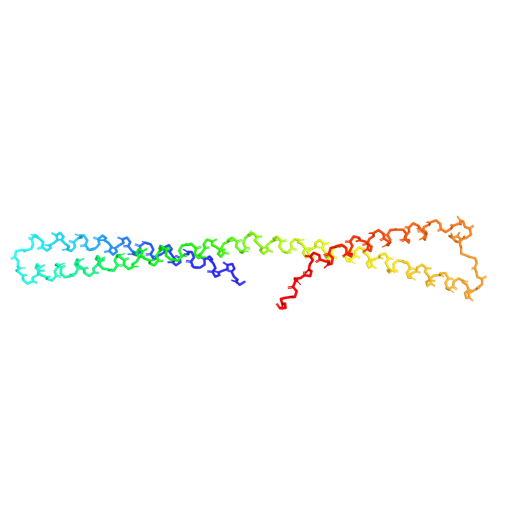 95.25 71 LEU A O 1
ATOM 568 N N . ALA A 1 72 ? -7.890 3.647 10.209 1.00 94.31 72 ALA A N 1
ATOM 569 C CA . ALA A 1 72 ? -8.327 4.033 8.871 1.00 94.31 72 ALA A CA 1
ATOM 570 C C . ALA A 1 72 ? -7.168 4.638 8.060 1.00 94.31 72 ALA A C 1
ATOM 572 O O . ALA A 1 72 ? -6.960 4.247 6.908 1.00 94.31 72 ALA A O 1
ATOM 573 N N . ASP A 1 73 ? -6.365 5.502 8.680 1.00 95.56 73 ASP A N 1
ATOM 574 C CA . ASP A 1 73 ? -5.192 6.124 8.061 1.00 95.56 73 ASP A CA 1
ATOM 575 C C . ASP A 1 73 ? -4.110 5.089 7.752 1.00 95.56 73 ASP A C 1
ATOM 577 O O . ASP A 1 73 ? -3.601 5.038 6.631 1.00 95.56 73 ASP A O 1
ATOM 581 N N . MET A 1 74 ? -3.831 4.175 8.688 1.00 94.44 74 MET A N 1
ATOM 582 C CA . MET A 1 74 ? -2.940 3.037 8.436 1.00 94.44 74 MET A CA 1
ATOM 583 C C . MET A 1 74 ? -3.446 2.166 7.281 1.00 94.44 74 MET A C 1
ATOM 585 O O . MET A 1 74 ? -2.654 1.695 6.463 1.00 94.44 74 MET A O 1
ATOM 589 N N . GLY A 1 75 ? -4.763 1.959 7.189 1.00 92.31 75 GLY A N 1
ATOM 590 C CA . GLY A 1 75 ? -5.386 1.272 6.064 1.00 92.31 75 GLY A CA 1
ATOM 591 C C . GLY A 1 75 ? -5.140 2.000 4.741 1.0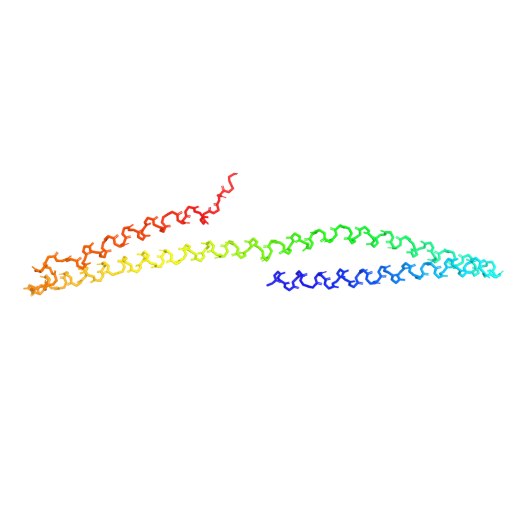0 92.31 75 GLY A C 1
ATOM 592 O O . GLY A 1 75 ? -4.716 1.380 3.769 1.00 92.31 75 GLY A O 1
ATOM 593 N N . THR A 1 76 ? -5.347 3.313 4.705 1.00 94.38 76 THR A N 1
ATOM 594 C CA . THR A 1 76 ? -5.093 4.144 3.519 1.00 94.38 76 THR A CA 1
ATOM 595 C C . THR A 1 76 ? -3.627 4.092 3.102 1.00 94.38 76 THR A C 1
ATOM 597 O O . THR A 1 76 ? -3.322 3.842 1.936 1.00 94.38 76 THR A O 1
ATOM 600 N N . TYR A 1 77 ? -2.711 4.249 4.053 1.00 93.06 77 TYR A N 1
ATOM 601 C CA . TYR A 1 77 ? -1.279 4.179 3.795 1.00 93.06 77 TYR A CA 1
ATOM 602 C C . TYR A 1 77 ? -0.870 2.817 3.216 1.00 93.06 77 TYR A C 1
ATOM 604 O O . TYR A 1 77 ? -0.188 2.736 2.192 1.00 93.06 77 TYR A O 1
ATOM 612 N N . LEU A 1 78 ? -1.343 1.728 3.826 1.00 94.19 78 LEU A N 1
ATOM 613 C CA . LEU A 1 78 ? -0.955 0.379 3.434 1.00 94.19 78 LEU A CA 1
ATOM 614 C C . LEU A 1 78 ? -1.572 -0.071 2.108 1.00 94.19 78 LEU A C 1
ATOM 616 O O . LEU A 1 78 ? -0.908 -0.747 1.323 1.00 94.19 78 LEU A O 1
ATOM 620 N N . TYR A 1 79 ? -2.843 0.253 1.882 1.00 91.19 79 TYR A N 1
ATOM 621 C CA . TYR A 1 79 ? -3.616 -0.286 0.764 1.00 91.19 79 TYR A CA 1
ATOM 622 C C . TYR A 1 79 ? -3.738 0.672 -0.422 1.00 91.19 79 TYR A C 1
ATOM 624 O O . TYR A 1 79 ? -4.199 0.242 -1.475 1.00 91.19 79 TYR A O 1
ATOM 632 N N . LYS A 1 80 ? -3.317 1.935 -0.280 1.00 92.56 80 LYS A N 1
ATOM 633 C CA . LYS A 1 80 ? -3.278 2.908 -1.382 1.00 92.56 80 LYS A CA 1
ATOM 634 C C . LYS A 1 80 ? -1.869 3.454 -1.602 1.00 92.56 80 LYS A C 1
ATOM 636 O O . LYS A 1 80 ? -1.269 3.171 -2.633 1.00 92.56 80 LYS A O 1
ATOM 641 N N . ALA A 1 81 ? -1.297 4.132 -0.604 1.00 93.31 81 ALA A N 1
ATOM 642 C CA . ALA A 1 81 ? -0.025 4.839 -0.779 1.00 93.31 81 ALA A CA 1
ATOM 643 C C . ALA A 1 81 ? 1.145 3.897 -1.122 1.00 93.31 81 ALA A C 1
ATOM 645 O O . ALA A 1 81 ? 1.853 4.121 -2.102 1.00 93.31 81 ALA A O 1
ATOM 646 N N . ILE A 1 82 ? 1.326 2.803 -0.370 1.00 91.56 82 ILE A N 1
ATOM 647 C CA . ILE A 1 82 ? 2.392 1.826 -0.651 1.00 91.56 82 ILE A CA 1
ATOM 648 C C . ILE A 1 82 ? 2.239 1.194 -2.051 1.00 91.56 82 ILE A C 1
ATOM 650 O O . ILE A 1 82 ? 3.229 1.155 -2.787 1.00 91.56 82 ILE A O 1
ATOM 654 N N . PRO A 1 83 ? 1.059 0.682 -2.458 1.00 93.94 83 PRO A N 1
ATOM 655 C CA . PRO A 1 83 ? 0.839 0.195 -3.819 1.00 93.94 83 PRO A CA 1
ATOM 656 C C . PRO A 1 83 ? 1.173 1.214 -4.914 1.00 93.94 83 PRO A C 1
ATOM 658 O O . PRO A 1 83 ? 1.849 0.844 -5.876 1.00 93.94 83 PRO A O 1
ATOM 661 N N . ASP A 1 84 ? 0.788 2.479 -4.748 1.00 93.00 84 ASP A N 1
ATOM 662 C CA . ASP A 1 84 ? 1.072 3.543 -5.720 1.00 93.00 84 ASP A CA 1
ATOM 663 C C . ASP A 1 84 ? 2.578 3.808 -5.854 1.00 93.00 84 ASP A C 1
ATOM 665 O O . ASP A 1 84 ? 3.120 3.900 -6.965 1.00 93.00 84 ASP A O 1
ATOM 669 N N . THR A 1 85 ? 3.301 3.843 -4.729 1.00 92.50 85 THR A N 1
ATOM 670 C CA . THR A 1 85 ? 4.766 3.951 -4.742 1.00 92.50 85 THR A CA 1
ATOM 671 C C . THR A 1 85 ? 5.404 2.727 -5.398 1.00 92.50 85 THR A C 1
ATOM 673 O O . THR A 1 85 ? 6.287 2.874 -6.244 1.00 92.50 85 THR A O 1
ATOM 676 N N . ARG A 1 86 ? 4.939 1.508 -5.084 1.00 92.69 86 ARG A N 1
ATOM 677 C CA . ARG A 1 86 ? 5.441 0.273 -5.715 1.00 92.69 86 ARG A CA 1
ATOM 678 C C . ARG A 1 86 ? 5.221 0.276 -7.223 1.00 92.69 86 ARG A C 1
ATOM 680 O O . ARG A 1 86 ? 6.102 -0.167 -7.956 1.00 92.69 86 ARG A O 1
ATOM 687 N N . LEU A 1 87 ? 4.081 0.780 -7.693 1.00 93.62 87 LEU A N 1
ATOM 688 C CA . LEU A 1 87 ? 3.801 0.914 -9.120 1.00 93.62 87 LEU A CA 1
ATOM 689 C C . LEU A 1 87 ? 4.776 1.889 -9.789 1.00 93.62 87 LEU A C 1
ATOM 691 O O . LEU A 1 87 ? 5.289 1.601 -10.869 1.00 93.62 87 LEU A O 1
ATOM 695 N N . THR A 1 88 ? 5.067 3.013 -9.138 1.00 92.62 88 THR A N 1
ATOM 696 C CA . THR A 1 88 ? 6.047 3.995 -9.622 1.00 92.62 88 THR A CA 1
ATOM 697 C C . THR A 1 88 ? 7.454 3.395 -9.703 1.00 92.62 88 THR A C 1
ATOM 699 O O . THR A 1 88 ? 8.106 3.498 -10.743 1.00 92.62 88 THR A O 1
ATOM 702 N N . VAL A 1 89 ? 7.892 2.679 -8.661 1.00 93.62 89 VAL A N 1
ATOM 703 C CA . VAL A 1 89 ? 9.184 1.968 -8.646 1.00 93.62 89 VAL A CA 1
ATOM 704 C C . VAL A 1 89 ? 9.245 0.894 -9.733 1.00 93.62 89 VAL A C 1
ATOM 706 O O . VAL A 1 89 ? 10.261 0.780 -10.415 1.00 93.62 89 VAL A O 1
ATOM 709 N N . LYS A 1 90 ? 8.160 0.138 -9.945 1.00 94.62 90 LYS A N 1
ATOM 710 C CA . LYS A 1 90 ? 8.087 -0.870 -11.010 1.00 94.62 90 LYS A CA 1
ATOM 711 C C . LYS A 1 90 ? 8.258 -0.236 -12.392 1.00 94.62 90 LYS A C 1
ATOM 713 O O . LYS A 1 90 ? 9.118 -0.668 -13.145 1.00 94.62 90 LYS A O 1
ATOM 718 N N . LYS A 1 91 ? 7.516 0.838 -12.691 1.00 94.94 91 LYS A N 1
ATOM 719 C CA . LYS A 1 91 ? 7.639 1.571 -13.967 1.00 94.94 91 LYS A CA 1
ATOM 720 C C . LYS A 1 91 ? 9.067 2.062 -14.214 1.00 94.94 91 LYS A C 1
ATOM 722 O O . LYS A 1 91 ? 9.558 1.989 -15.336 1.00 94.94 91 LYS A O 1
ATOM 727 N N . TYR A 1 92 ? 9.732 2.557 -13.171 1.00 95.38 92 TYR A N 1
ATOM 728 C CA . TYR A 1 92 ? 11.135 2.955 -13.248 1.00 95.38 92 TYR A CA 1
ATOM 729 C C . TYR A 1 92 ? 12.067 1.769 -13.524 1.00 95.38 92 TYR A C 1
ATOM 731 O O . TYR A 1 92 ? 12.937 1.874 -14.387 1.00 95.38 92 TYR A O 1
ATOM 739 N N . ALA A 1 93 ? 11.882 0.648 -12.822 1.00 95.50 93 ALA A N 1
ATOM 740 C CA . ALA A 1 93 ? 12.678 -0.559 -13.021 1.00 95.50 93 ALA A CA 1
ATOM 741 C C . ALA A 1 93 ? 12.516 -1.120 -14.443 1.00 95.50 93 ALA A C 1
ATOM 743 O O . ALA A 1 93 ? 13.521 -1.427 -15.079 1.00 95.50 93 ALA A O 1
ATOM 744 N N . ASP A 1 94 ? 11.287 -1.160 -14.963 1.00 96.75 94 ASP A N 1
ATOM 745 C CA . ASP A 1 94 ? 10.988 -1.611 -16.326 1.00 96.75 94 ASP A CA 1
ATOM 746 C C . ASP A 1 94 ? 11.681 -0.708 -17.365 1.00 96.75 94 ASP A C 1
ATOM 748 O O . ASP A 1 94 ? 12.370 -1.197 -18.258 1.00 96.75 94 ASP A O 1
ATOM 752 N N . ALA A 1 95 ? 11.597 0.619 -17.206 1.00 97.06 95 ALA A N 1
ATOM 753 C CA . ALA A 1 95 ? 12.276 1.565 -18.097 1.00 97.06 95 ALA A CA 1
ATOM 754 C C . ALA A 1 95 ? 13.811 1.486 -18.002 1.00 97.06 95 ALA A C 1
ATOM 756 O O . ALA A 1 95 ? 14.509 1.648 -19.004 1.00 97.06 95 ALA A O 1
ATOM 757 N N . LYS A 1 96 ? 14.355 1.228 -16.804 1.00 96.62 96 LYS A N 1
ATOM 758 C CA . LYS A 1 96 ? 15.791 0.991 -16.610 1.00 96.62 96 LYS A CA 1
ATOM 759 C C . LYS A 1 96 ? 16.232 -0.280 -17.328 1.00 96.62 96 LYS A C 1
ATOM 761 O O . LYS A 1 96 ? 17.265 -0.264 -17.989 1.00 96.62 96 LYS A O 1
ATOM 766 N N . PHE A 1 97 ? 15.469 -1.362 -17.180 1.00 98.12 97 PHE A N 1
ATOM 767 C CA . PHE A 1 97 ? 15.756 -2.640 -17.822 1.00 98.12 97 PHE A CA 1
ATOM 768 C C . PHE A 1 97 ? 15.743 -2.501 -19.346 1.00 98.12 97 PHE A C 1
ATOM 770 O O . PHE A 1 97 ? 16.712 -2.886 -19.991 1.00 98.12 97 PHE A O 1
ATOM 777 N N . GLU A 1 98 ? 14.713 -1.859 -19.903 1.00 98.06 98 GLU A N 1
ATOM 778 C CA . GLU A 1 98 ? 14.607 -1.560 -21.337 1.00 98.06 98 GLU A CA 1
ATOM 779 C C . GLU A 1 98 ? 15.828 -0.775 -21.849 1.00 98.06 98 GLU A C 1
ATOM 781 O O . GLU A 1 98 ? 16.470 -1.174 -22.820 1.00 98.06 98 GLU A O 1
ATOM 786 N N . TYR A 1 99 ? 16.211 0.309 -21.164 1.00 98.25 99 TYR A N 1
ATOM 787 C CA . TYR A 1 99 ? 17.393 1.092 -21.532 1.00 98.25 99 TYR A CA 1
ATOM 788 C C . TYR A 1 99 ? 18.688 0.266 -21.487 1.00 98.25 99 TYR A C 1
ATOM 790 O O . TYR A 1 99 ? 19.489 0.323 -22.421 1.00 98.25 99 TYR A O 1
ATOM 798 N N . LEU A 1 100 ? 18.896 -0.515 -20.423 1.00 98.25 100 LEU A N 1
ATOM 799 C CA . LEU A 1 100 ? 20.093 -1.343 -20.270 1.00 98.25 100 LEU A CA 1
ATOM 800 C C . LEU A 1 100 ? 20.161 -2.473 -21.302 1.00 98.25 100 LEU A C 1
ATOM 802 O O . LEU A 1 100 ? 21.255 -2.767 -21.777 1.00 98.25 100 LEU A O 1
ATOM 806 N N . ALA A 1 101 ? 19.024 -3.053 -21.693 1.00 98.50 101 ALA A N 1
ATOM 807 C CA . ALA A 1 101 ? 18.965 -4.050 -22.758 1.00 98.50 101 ALA A CA 1
ATOM 808 C C . ALA A 1 101 ? 19.453 -3.468 -24.096 1.00 98.50 101 ALA A C 1
ATOM 810 O O . ALA A 1 101 ? 20.269 -4.088 -24.774 1.00 98.50 101 ALA A O 1
ATOM 811 N N . TYR A 1 102 ? 19.050 -2.237 -24.441 1.00 98.56 102 TYR A N 1
ATOM 812 C CA . TYR A 1 102 ? 19.577 -1.565 -25.633 1.00 98.56 102 TYR A CA 1
ATOM 813 C C . TYR A 1 102 ? 21.062 -1.204 -25.511 1.00 98.56 102 TYR A C 1
ATOM 815 O O . TYR A 1 102 ? 21.788 -1.298 -26.496 1.00 98.56 102 TYR A O 1
ATOM 823 N N . CYS A 1 103 ? 21.543 -0.806 -24.329 1.00 98.31 103 CYS A N 1
ATOM 824 C CA . CYS A 1 103 ? 22.978 -0.588 -24.111 1.00 98.31 103 CYS A CA 1
ATOM 825 C C . CYS A 1 103 ? 23.791 -1.866 -24.334 1.00 98.31 103 CYS A C 1
ATOM 827 O O . CYS A 1 103 ? 24.837 -1.806 -24.975 1.00 98.31 103 CYS A O 1
ATOM 829 N N . LEU A 1 104 ? 23.301 -3.000 -23.826 1.00 98.44 104 LEU A N 1
ATOM 830 C CA . LEU A 1 104 ? 23.939 -4.296 -24.024 1.00 98.44 104 LEU A CA 1
ATOM 831 C C . LEU A 1 104 ? 23.949 -4.672 -25.506 1.00 98.44 104 LEU A C 1
ATOM 833 O O . LEU A 1 104 ? 25.011 -4.984 -26.028 1.00 98.44 104 LEU A O 1
ATOM 837 N N . LYS A 1 105 ? 22.814 -4.536 -26.202 1.00 98.19 105 LYS A N 1
ATOM 838 C CA . LYS A 1 105 ? 22.727 -4.855 -27.630 1.00 98.19 105 LYS A CA 1
ATOM 839 C C . LYS A 1 105 ? 23.675 -4.012 -28.484 1.00 98.19 105 LYS A C 1
ATOM 841 O O . LYS A 1 105 ? 24.298 -4.545 -29.391 1.00 98.19 105 LYS A O 1
ATOM 846 N N . VAL A 1 106 ? 23.814 -2.712 -28.196 1.00 98.19 106 VAL A N 1
ATOM 847 C CA . VAL A 1 106 ? 24.805 -1.868 -28.891 1.00 98.19 106 VAL A CA 1
ATOM 848 C C . VAL A 1 106 ? 26.217 -2.384 -28.645 1.00 98.19 106 VAL A C 1
ATOM 850 O O . VAL A 1 106 ? 26.964 -2.535 -29.600 1.00 98.19 106 VAL A O 1
ATOM 853 N N . LYS A 1 107 ? 26.557 -2.711 -27.393 1.00 98.12 107 LYS A N 1
ATOM 854 C CA . LYS A 1 107 ? 27.878 -3.247 -27.061 1.00 98.12 107 LYS A CA 1
ATOM 855 C C . LYS A 1 107 ? 28.160 -4.568 -27.785 1.00 98.12 107 LYS A C 1
ATOM 857 O O . LYS A 1 107 ? 29.235 -4.721 -28.338 1.00 98.12 107 LYS A O 1
ATOM 862 N N . GLU A 1 108 ? 27.198 -5.486 -27.824 1.00 97.62 108 GLU A N 1
ATOM 863 C CA . GLU A 1 108 ? 27.331 -6.752 -28.559 1.00 97.62 108 GLU A CA 1
ATOM 864 C C . GLU A 1 108 ? 27.596 -6.519 -30.054 1.00 97.62 108 GLU A C 1
ATOM 866 O O . GLU A 1 108 ? 28.418 -7.208 -30.649 1.00 97.62 108 GLU A O 1
ATOM 871 N N . MET A 1 109 ? 26.923 -5.533 -30.657 1.00 96.00 109 MET A N 1
ATOM 872 C CA . MET A 1 109 ? 27.141 -5.164 -32.058 1.00 96.00 109 MET A CA 1
ATOM 873 C C . MET A 1 109 ? 28.505 -4.495 -32.276 1.00 96.00 109 MET A C 1
ATOM 875 O O . MET A 1 109 ? 29.159 -4.790 -33.275 1.00 96.00 109 MET A O 1
ATOM 879 N N . ASP A 1 110 ? 28.947 -3.633 -31.357 1.00 95.88 110 ASP A N 1
ATOM 880 C CA . ASP A 1 110 ? 30.277 -3.013 -31.405 1.00 95.88 110 ASP A CA 1
ATOM 881 C C . ASP A 1 110 ? 31.382 -4.087 -31.279 1.00 95.88 110 ASP A C 1
ATOM 883 O O . ASP A 1 110 ? 32.346 -4.079 -32.046 1.00 95.88 110 ASP A O 1
ATOM 887 N N . ASP A 1 111 ? 31.216 -5.045 -30.358 1.00 96.44 111 ASP A N 1
ATOM 888 C CA . ASP A 1 111 ? 32.147 -6.160 -30.136 1.00 96.44 111 ASP A CA 1
ATOM 889 C C . ASP A 1 111 ? 32.215 -7.087 -31.374 1.00 96.44 111 ASP A C 1
ATOM 891 O O . ASP A 1 111 ? 33.305 -7.504 -31.773 1.00 96.44 111 ASP A O 1
ATOM 895 N N . GLU A 1 112 ? 31.078 -7.365 -32.029 1.00 94.19 112 GLU A N 1
ATOM 896 C CA . GLU A 1 112 ? 31.018 -8.102 -33.302 1.00 94.19 112 GLU A CA 1
ATOM 897 C C . GLU A 1 112 ? 31.772 -7.364 -34.422 1.00 94.19 112 GLU A C 1
ATOM 899 O O . GLU A 1 112 ? 32.614 -7.961 -35.093 1.00 94.19 112 GLU A O 1
ATOM 904 N N . GLU A 1 113 ? 31.519 -6.061 -34.603 1.00 92.25 113 GLU A N 1
ATOM 905 C CA . GLU A 1 113 ? 32.223 -5.220 -35.585 1.00 92.25 113 GLU A CA 1
ATOM 906 C C . GLU A 1 113 ? 33.741 -5.241 -35.371 1.00 92.25 113 GLU A C 1
ATOM 908 O O . GLU A 1 113 ? 34.501 -5.411 -36.328 1.00 92.25 113 GLU A O 1
ATOM 913 N N . CYS A 1 114 ? 34.188 -5.128 -34.116 1.00 93.06 114 CYS A N 1
ATOM 914 C CA . CYS A 1 114 ? 35.605 -5.217 -33.765 1.00 93.06 114 CYS A CA 1
ATOM 915 C C . CYS A 1 114 ? 36.197 -6.591 -34.115 1.00 93.06 114 CYS A C 1
ATOM 917 O O . CYS A 1 114 ? 37.328 -6.662 -34.598 1.00 93.06 114 CYS A O 1
ATOM 919 N N . GLY A 1 115 ? 35.439 -7.672 -33.905 1.00 94.81 115 GLY A N 1
ATOM 920 C CA . GLY A 1 115 ? 35.847 -9.035 -34.245 1.00 94.81 115 GLY A CA 1
ATOM 921 C C . GLY A 1 115 ? 36.080 -9.236 -35.745 1.00 94.81 115 GLY A C 1
ATOM 922 O O . GLY A 1 115 ? 37.158 -9.677 -36.141 1.00 94.81 115 GLY A O 1
ATOM 923 N N . TYR A 1 116 ? 35.114 -8.851 -36.586 1.00 93.62 116 TYR A N 1
ATOM 924 C CA . TYR A 1 116 ? 35.252 -8.933 -38.050 1.00 93.62 116 TYR A CA 1
ATOM 925 C C . TYR A 1 116 ? 36.386 -8.039 -38.571 1.00 93.62 116 TYR A C 1
ATOM 927 O O . TYR A 1 116 ? 37.179 -8.468 -39.410 1.00 93.62 116 TYR A O 1
ATOM 935 N N . ALA A 1 117 ? 36.533 -6.829 -38.017 1.00 90.75 117 ALA A N 1
ATOM 936 C CA . ALA A 1 117 ? 37.627 -5.928 -38.371 1.00 90.75 117 ALA A CA 1
ATOM 937 C C . ALA A 1 117 ? 39.010 -6.526 -38.050 1.00 90.75 117 ALA A C 1
ATOM 939 O O . ALA A 1 117 ? 39.940 -6.380 -38.845 1.00 90.75 117 ALA A O 1
ATOM 940 N N . ALA A 1 118 ? 39.151 -7.232 -36.922 1.00 94.44 118 ALA A N 1
ATOM 941 C CA . ALA A 1 118 ? 40.393 -7.909 -36.546 1.00 94.44 118 ALA A CA 1
ATOM 942 C C . ALA A 1 118 ? 40.738 -9.087 -37.476 1.00 94.44 118 ALA A C 1
ATOM 944 O O . ALA A 1 118 ? 41.915 -9.340 -37.728 1.00 94.44 118 ALA A O 1
ATOM 945 N N . LEU A 1 119 ? 39.724 -9.777 -38.004 1.00 94.31 119 LEU A N 1
ATOM 946 C CA . LEU A 1 119 ? 39.875 -10.859 -38.984 1.00 94.31 119 LEU A CA 1
ATOM 947 C C . LEU A 1 119 ? 40.049 -10.353 -40.425 1.00 94.31 119 LEU A C 1
ATOM 949 O O . LEU A 1 119 ? 40.316 -11.151 -41.317 1.00 94.31 119 LEU A O 1
ATOM 953 N N . GLN A 1 120 ? 39.921 -9.039 -40.653 1.00 91.12 120 GLN A N 1
ATOM 954 C CA . GLN A 1 120 ? 39.853 -8.426 -41.985 1.00 91.12 120 GLN A CA 1
ATOM 955 C C . GLN A 1 120 ? 38.726 -9.010 -42.856 1.00 91.12 120 GLN A C 1
ATOM 957 O O . GLN A 1 120 ? 38.823 -9.030 -44.083 1.00 91.12 120 GLN A O 1
ATOM 962 N N . GLU A 1 121 ? 37.646 -9.467 -42.221 1.00 92.31 121 GLU A N 1
ATOM 963 C CA . GLU A 1 121 ? 36.485 -10.030 -42.900 1.00 92.31 121 GLU A CA 1
ATOM 964 C C . GLU A 1 121 ? 35.372 -8.980 -43.053 1.00 92.31 121 GLU A C 1
ATOM 966 O O . GLU A 1 121 ? 35.149 -8.164 -42.151 1.00 92.31 121 GLU A O 1
ATOM 971 N N . PRO A 1 122 ? 34.647 -8.980 -44.184 1.00 88.00 122 PRO A N 1
ATOM 972 C CA . PRO A 1 122 ? 33.511 -8.092 -44.375 1.00 88.00 122 PRO A CA 1
ATOM 973 C C . PRO A 1 122 ? 32.329 -8.494 -43.483 1.00 88.00 122 PRO A C 1
ATOM 975 O O . PRO A 1 122 ? 31.976 -9.667 -43.374 1.00 88.00 122 PRO A O 1
ATOM 978 N N . L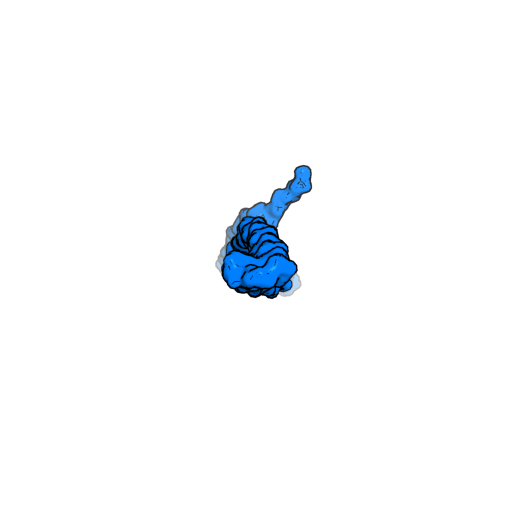EU A 1 123 ? 31.663 -7.498 -42.892 1.00 91.38 123 LEU A N 1
ATOM 979 C CA . LEU A 1 123 ? 30.447 -7.690 -42.105 1.00 91.38 123 LEU A CA 1
ATOM 980 C C . LEU A 1 123 ? 29.223 -7.227 -42.903 1.00 91.38 123 LEU A C 1
ATOM 982 O O . LEU A 1 123 ? 28.981 -6.028 -43.060 1.00 91.38 123 LEU A O 1
ATOM 986 N N . TYR A 1 124 ? 28.405 -8.183 -43.346 1.00 88.81 124 TYR A N 1
ATOM 987 C CA . TYR A 1 124 ? 27.259 -7.957 -44.239 1.00 88.81 124 TYR A CA 1
ATOM 988 C C . TYR A 1 124 ? 26.316 -6.824 -43.795 1.00 88.81 124 TYR A C 1
ATOM 990 O O . TYR A 1 124 ? 25.869 -6.008 -44.610 1.00 88.81 124 TYR A O 1
ATOM 998 N N . ARG A 1 125 ? 26.017 -6.720 -42.490 1.00 91.62 125 ARG A N 1
ATOM 999 C CA . ARG A 1 125 ? 25.143 -5.648 -41.978 1.00 91.62 125 ARG A CA 1
ATOM 1000 C C . ARG A 1 125 ? 25.740 -4.254 -42.183 1.00 91.62 125 ARG A C 1
ATOM 1002 O O . ARG A 1 125 ? 24.987 -3.308 -42.381 1.00 91.62 125 ARG A O 1
ATOM 1009 N N . VAL A 1 126 ? 27.066 -4.113 -42.165 1.00 90.75 126 VAL A N 1
ATOM 1010 C CA . VAL A 1 126 ? 27.757 -2.837 -42.404 1.00 90.75 126 VAL A CA 1
ATOM 1011 C C . VAL A 1 126 ? 27.749 -2.500 -43.893 1.00 90.75 126 VAL A C 1
ATOM 1013 O O . VAL A 1 126 ? 27.394 -1.379 -44.257 1.00 90.75 126 VAL A O 1
ATOM 1016 N N . GLU A 1 127 ? 28.031 -3.480 -44.752 1.00 90.06 127 GLU A N 1
ATOM 1017 C CA . GLU A 1 127 ? 28.038 -3.317 -46.215 1.00 90.06 127 GLU A CA 1
ATOM 1018 C C . GLU A 1 127 ? 26.673 -2.900 -46.775 1.00 90.06 127 GLU A C 1
ATOM 1020 O O . GLU A 1 127 ? 26.580 -2.139 -47.736 1.00 90.06 127 GLU A O 1
ATOM 1025 N N . THR A 1 128 ? 25.596 -3.340 -46.126 1.00 90.44 128 THR A N 1
ATOM 1026 C CA . THR A 1 128 ? 24.212 -3.029 -46.508 1.00 90.44 128 THR A CA 1
ATOM 1027 C C . THR A 1 128 ? 23.647 -1.784 -45.811 1.00 90.44 128 THR A C 1
ATOM 1029 O O . THR A 1 128 ? 22.438 -1.557 -45.808 1.00 90.44 128 THR A O 1
ATOM 1032 N N . GLY A 1 129 ? 24.506 -0.937 -45.229 1.00 90.94 129 GLY A N 1
ATOM 1033 C CA . GLY A 1 129 ? 24.127 0.372 -44.682 1.00 90.94 129 GLY A CA 1
ATOM 1034 C C . GLY A 1 129 ? 23.762 0.390 -43.193 1.00 90.94 129 GLY A C 1
ATOM 1035 O O . GLY A 1 129 ? 23.252 1.400 -42.699 1.00 90.94 129 GLY A O 1
ATOM 1036 N N . ASN A 1 130 ? 24.004 -0.695 -42.459 1.00 94.44 130 ASN A N 1
ATOM 1037 C CA . ASN A 1 130 ? 23.933 -0.788 -40.996 1.00 94.44 130 ASN A CA 1
ATOM 1038 C C . ASN A 1 130 ? 22.623 -0.266 -40.372 1.00 94.44 130 ASN A C 1
ATOM 1040 O O . ASN A 1 130 ? 22.609 0.444 -39.361 1.00 94.44 130 ASN A O 1
ATOM 1044 N N . TYR A 1 131 ? 21.492 -0.553 -41.024 1.00 95.44 131 TYR A N 1
ATOM 1045 C CA . TYR A 1 131 ? 20.180 -0.044 -40.612 1.00 95.44 131 TYR A CA 1
ATOM 1046 C C . TYR A 1 131 ? 19.764 -0.535 -39.222 1.00 95.44 131 TYR A C 1
ATOM 1048 O O . TYR A 1 131 ? 19.238 0.257 -38.440 1.00 95.44 131 TYR A O 1
ATOM 1056 N N . GLU A 1 132 ? 20.036 -1.801 -38.895 1.00 93.56 132 GLU A N 1
ATOM 1057 C CA . GLU A 1 132 ? 19.706 -2.382 -37.589 1.00 93.56 132 GLU A CA 1
ATOM 1058 C C . GLU A 1 132 ? 20.431 -1.651 -36.455 1.00 93.56 132 GLU A C 1
ATOM 1060 O O . GLU A 1 132 ? 19.796 -1.221 -35.494 1.00 93.56 132 GLU A O 1
ATOM 1065 N N . TYR A 1 133 ? 21.733 -1.394 -36.602 1.00 96.31 133 TYR A N 1
ATOM 1066 C CA . TYR A 1 133 ? 22.507 -0.660 -35.601 1.00 96.31 133 TYR A CA 1
ATOM 1067 C C . TYR A 1 133 ? 21.961 0.756 -35.387 1.00 96.31 133 TYR A C 1
ATOM 1069 O O . TYR A 1 133 ? 21.736 1.187 -34.255 1.00 96.31 133 TYR A O 1
ATOM 1077 N N . ARG A 1 134 ? 21.655 1.475 -36.479 1.00 96.56 134 ARG A N 1
ATOM 1078 C CA . ARG A 1 134 ? 21.053 2.819 -36.411 1.00 96.56 134 ARG A CA 1
ATOM 1079 C C . ARG A 1 134 ? 19.687 2.811 -35.726 1.00 96.56 134 ARG A C 1
ATOM 1081 O O . ARG A 1 134 ? 19.377 3.738 -34.972 1.00 96.56 134 ARG A O 1
ATOM 1088 N N . LEU A 1 135 ? 18.878 1.781 -35.968 1.00 96.62 135 LEU A N 1
ATOM 1089 C CA . LEU A 1 135 ? 17.598 1.594 -35.292 1.00 96.62 135 LEU A CA 1
ATOM 1090 C C . LEU A 1 135 ? 17.804 1.366 -33.790 1.00 96.62 135 LEU A C 1
ATOM 1092 O O . LEU A 1 135 ? 17.205 2.080 -32.987 1.00 96.62 135 LEU A O 1
ATOM 1096 N N . ILE A 1 136 ? 18.697 0.451 -33.406 1.00 97.81 136 ILE A N 1
ATOM 1097 C CA . ILE A 1 136 ? 18.999 0.153 -32.001 1.00 97.81 136 ILE A CA 1
ATOM 1098 C C . ILE A 1 136 ? 19.549 1.387 -31.270 1.00 97.81 136 ILE A C 1
ATOM 1100 O O . ILE A 1 136 ? 19.112 1.674 -30.154 1.00 97.81 136 ILE A O 1
ATOM 1104 N N . LEU A 1 137 ? 20.427 2.181 -31.893 1.00 97.81 137 LEU A N 1
ATOM 1105 C CA . LEU A 1 137 ? 20.903 3.449 -31.324 1.00 97.81 137 LEU A CA 1
ATOM 1106 C C . LEU A 1 137 ? 19.757 4.428 -31.041 1.00 97.81 137 LEU A C 1
ATOM 1108 O O . LEU A 1 137 ? 19.732 5.072 -29.986 1.00 97.81 137 LEU A O 1
ATOM 1112 N N . ARG A 1 138 ? 18.793 4.535 -31.965 1.00 98.25 138 ARG A N 1
ATOM 1113 C CA . ARG A 1 138 ? 17.606 5.376 -31.779 1.00 98.25 138 ARG A CA 1
ATOM 1114 C C . ARG A 1 138 ? 16.726 4.843 -30.647 1.00 98.25 138 ARG A C 1
ATOM 1116 O O . ARG A 1 138 ? 16.332 5.622 -29.781 1.00 98.25 138 ARG A O 1
ATOM 1123 N N . CYS A 1 139 ? 16.470 3.537 -30.608 1.00 98.25 139 CYS A N 1
ATOM 1124 C CA . CYS A 1 139 ? 15.724 2.893 -29.526 1.00 98.25 139 CYS A CA 1
ATOM 1125 C C . CYS A 1 139 ? 16.391 3.119 -28.160 1.00 98.25 139 CYS A C 1
ATOM 1127 O O . CYS A 1 139 ? 15.717 3.518 -27.209 1.00 98.25 139 CYS A O 1
ATOM 1129 N N . ARG A 1 140 ? 17.723 2.987 -28.079 1.00 98.50 140 ARG A N 1
ATOM 1130 C CA . ARG A 1 140 ? 18.513 3.291 -26.876 1.00 98.50 140 ARG A CA 1
ATOM 1131 C C . ARG A 1 140 ? 18.301 4.727 -26.406 1.00 98.50 140 ARG A C 1
ATOM 1133 O O . ARG A 1 140 ? 18.115 4.952 -25.212 1.00 98.50 140 ARG A O 1
ATOM 1140 N N . GLN A 1 141 ? 18.337 5.699 -27.318 1.00 98.00 141 GLN A N 1
ATOM 1141 C CA . GLN A 1 141 ? 18.156 7.113 -26.981 1.00 98.00 141 GLN A CA 1
ATOM 1142 C C . GLN A 1 141 ? 16.746 7.390 -26.437 1.00 98.00 141 GLN A C 1
ATOM 1144 O O . GLN A 1 141 ? 16.608 8.023 -25.390 1.00 98.00 141 GLN A O 1
ATOM 1149 N N . VAL A 1 142 ? 15.709 6.850 -27.081 1.00 98.06 142 VAL A N 1
ATOM 1150 C CA . VAL A 1 142 ? 14.319 6.980 -26.609 1.00 98.06 142 VAL A CA 1
ATOM 1151 C C . VAL A 1 142 ? 14.145 6.335 -25.227 1.00 98.06 142 VAL A C 1
ATOM 1153 O O . VAL A 1 142 ? 13.576 6.946 -24.316 1.00 98.06 142 VAL A O 1
ATOM 1156 N N . ALA A 1 143 ? 14.686 5.130 -25.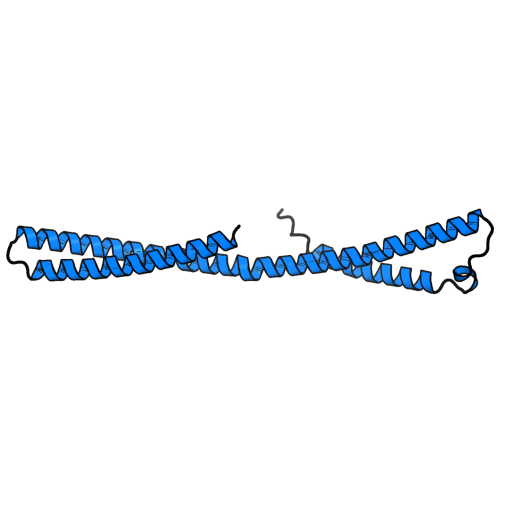030 1.00 97.75 143 ALA A N 1
ATOM 1157 C CA . ALA A 1 143 ? 14.639 4.437 -23.744 1.00 97.75 143 ALA A CA 1
ATOM 1158 C C . ALA A 1 143 ? 15.399 5.206 -22.647 1.00 97.75 143 ALA A C 1
ATOM 1160 O O . ALA A 1 143 ? 14.905 5.329 -21.524 1.00 97.75 143 ALA A O 1
ATOM 1161 N N . ARG A 1 144 ? 16.556 5.800 -22.973 1.00 97.25 144 ARG A N 1
ATOM 1162 C CA . ARG A 1 144 ? 17.341 6.648 -22.061 1.00 97.25 144 ARG A CA 1
ATOM 1163 C C . ARG A 1 144 ? 16.536 7.842 -21.565 1.00 97.25 144 ARG A C 1
ATOM 1165 O O . ARG A 1 144 ? 16.550 8.131 -20.371 1.00 97.25 144 ARG A O 1
ATOM 1172 N N . GLU A 1 145 ? 15.836 8.533 -22.460 1.00 96.44 145 GLU A N 1
ATOM 1173 C CA . GLU A 1 145 ? 15.006 9.689 -22.107 1.00 96.44 145 GLU A CA 1
ATOM 1174 C C . GLU A 1 145 ? 13.840 9.291 -21.200 1.00 96.44 145 GLU A C 1
ATOM 1176 O O . GLU A 1 145 ? 13.565 9.964 -20.204 1.00 96.44 145 GLU A O 1
ATOM 1181 N N . ARG A 1 146 ? 13.180 8.166 -21.499 1.00 94.69 146 ARG A N 1
ATOM 1182 C CA . ARG A 1 146 ? 12.104 7.616 -20.665 1.00 94.69 146 ARG A CA 1
ATOM 1183 C C . ARG A 1 146 ? 12.604 7.244 -19.268 1.00 94.69 146 ARG A C 1
ATOM 1185 O O . ARG A 1 146 ? 11.990 7.633 -18.273 1.00 94.69 146 ARG A O 1
ATOM 1192 N N . PHE A 1 147 ? 13.732 6.541 -19.193 1.00 95.00 147 PHE A N 1
ATOM 1193 C CA . PHE A 1 147 ? 14.389 6.175 -17.941 1.00 95.00 147 PHE A CA 1
ATOM 1194 C C . PHE A 1 147 ? 14.791 7.414 -17.127 1.00 95.00 147 PHE A C 1
ATOM 1196 O O . PHE A 1 147 ? 14.490 7.498 -15.936 1.00 95.00 147 PHE A O 1
ATOM 1203 N N . ALA A 1 148 ? 15.410 8.412 -17.766 1.00 92.25 148 ALA A N 1
ATOM 1204 C CA . ALA A 1 148 ? 15.841 9.641 -17.107 1.00 92.25 148 ALA A CA 1
ATOM 1205 C C . ALA A 1 148 ? 14.666 10.429 -16.507 1.00 92.25 148 ALA A C 1
ATOM 1207 O O . ALA A 1 148 ? 14.770 10.887 -15.369 1.00 92.25 148 ALA A O 1
ATOM 1208 N N . LYS A 1 149 ? 13.540 10.529 -17.228 1.00 91.88 149 LYS A N 1
ATOM 1209 C CA . LYS A 1 149 ? 12.308 11.164 -16.728 1.00 91.88 149 LYS A CA 1
ATOM 1210 C C . LYS A 1 149 ? 11.772 10.455 -15.482 1.00 91.88 149 LYS A C 1
ATOM 1212 O O . LYS A 1 149 ? 11.436 11.104 -14.498 1.00 91.88 149 LYS A O 1
ATOM 1217 N N . LEU A 1 150 ? 11.731 9.122 -15.494 1.00 90.44 150 LEU A N 1
ATOM 1218 C CA . LEU A 1 150 ? 11.232 8.340 -14.357 1.00 90.44 150 LEU A CA 1
ATOM 1219 C C . LEU A 1 150 ? 12.180 8.363 -13.152 1.00 90.44 150 LEU A C 1
ATOM 1221 O O . LEU A 1 150 ? 11.704 8.301 -12.023 1.00 90.44 150 LEU A O 1
ATOM 1225 N N . ARG A 1 151 ? 13.492 8.516 -13.373 1.00 82.31 151 ARG A N 1
ATOM 1226 C CA . ARG A 1 151 ? 14.496 8.631 -12.302 1.00 82.31 151 ARG A CA 1
ATOM 1227 C C . ARG A 1 151 ? 14.227 9.815 -11.375 1.00 82.31 151 ARG A C 1
ATOM 1229 O O . ARG A 1 151 ? 14.365 9.671 -10.164 1.00 82.31 151 ARG A O 1
ATOM 1236 N N . VAL A 1 152 ? 13.822 10.952 -11.943 1.00 76.88 152 VAL A N 1
ATOM 1237 C CA . VAL A 1 152 ? 13.456 12.158 -11.182 1.00 76.88 152 VAL A CA 1
ATOM 1238 C C . VAL A 1 152 ? 12.220 11.897 -10.319 1.00 76.88 152 VAL A C 1
ATOM 1240 O O . VAL A 1 152 ? 12.204 12.268 -9.155 1.00 76.88 152 VAL A O 1
ATOM 1243 N N . ASN A 1 153 ? 11.231 11.173 -10.849 1.00 72.31 153 ASN A N 1
ATOM 1244 C CA . ASN A 1 153 ? 9.987 10.866 -10.136 1.00 72.31 153 ASN A CA 1
ATOM 1245 C C . ASN A 1 153 ? 10.155 9.831 -9.008 1.00 72.31 153 ASN A C 1
ATOM 1247 O O . ASN A 1 153 ? 9.325 9.767 -8.106 1.00 72.31 153 ASN A O 1
ATOM 1251 N N . THR A 1 154 ? 11.194 8.993 -9.061 1.00 69.25 154 THR A N 1
ATOM 1252 C CA . THR A 1 154 ? 11.509 8.007 -8.009 1.00 69.25 154 THR A CA 1
ATOM 1253 C C . THR A 1 154 ? 12.485 8.506 -6.950 1.00 69.25 154 THR A C 1
ATOM 1255 O O . THR A 1 154 ? 12.625 7.863 -5.911 1.00 69.25 154 THR A O 1
ATOM 1258 N N . ALA A 1 155 ? 13.194 9.605 -7.209 1.00 63.41 155 ALA A N 1
ATOM 1259 C CA . ALA A 1 155 ? 14.044 10.224 -6.209 1.00 63.41 155 ALA A CA 1
ATOM 1260 C C . ALA A 1 155 ? 13.138 10.926 -5.191 1.00 63.41 155 ALA A C 1
ATOM 1262 O O . ALA A 1 155 ? 12.474 11.907 -5.519 1.00 63.41 155 ALA A O 1
ATOM 1263 N N . MET A 1 156 ? 13.083 10.409 -3.961 1.00 48.69 156 MET A N 1
ATOM 1264 C CA . MET A 1 156 ? 12.526 11.172 -2.842 1.00 48.69 156 MET A CA 1
ATOM 1265 C C . MET A 1 156 ? 13.248 12.527 -2.810 1.00 48.69 156 MET A C 1
ATOM 1267 O O . MET A 1 156 ? 14.477 12.524 -2.949 1.00 48.69 156 MET A O 1
ATOM 1271 N N . PRO A 1 157 ? 12.549 13.666 -2.640 1.00 44.06 157 PRO A N 1
ATOM 1272 C CA . PRO A 1 157 ? 13.239 14.899 -2.309 1.00 44.06 157 PRO A CA 1
ATOM 1273 C C . PRO A 1 157 ? 14.056 14.592 -1.057 1.00 44.06 157 PRO A C 1
ATOM 1275 O O . PRO A 1 157 ? 13.505 14.192 -0.031 1.00 44.06 157 PRO A O 1
ATOM 1278 N N . SER A 1 158 ? 15.378 14.674 -1.176 1.00 38.47 158 SER A N 1
ATOM 1279 C CA . SER A 1 158 ? 16.253 14.690 -0.017 1.00 38.47 158 SER A CA 1
ATOM 1280 C C . SER A 1 158 ? 15.744 15.821 0.863 1.00 38.47 158 SER A C 1
ATOM 1282 O O . SER A 1 158 ? 15.814 16.982 0.463 1.00 38.47 158 SER A O 1
ATOM 1284 N N . SER A 1 159 ? 15.145 15.467 1.995 1.00 39.25 159 SER A N 1
ATOM 1285 C CA . SER A 1 159 ? 14.805 16.396 3.060 1.00 39.25 159 SER A CA 1
ATOM 1286 C C . SER A 1 159 ? 16.109 17.052 3.508 1.00 39.25 159 SER A C 1
ATOM 1288 O O . SER A 1 159 ? 16.895 16.422 4.218 1.00 39.25 159 SER A O 1
ATOM 1290 N N . GLY A 1 160 ? 16.369 18.242 2.966 1.00 35.66 160 GLY A N 1
ATOM 1291 C CA . GLY A 1 160 ? 17.308 19.211 3.517 1.00 35.66 160 GLY A CA 1
ATOM 1292 C C . GLY A 1 160 ? 16.657 19.994 4.642 1.00 35.66 160 GLY A C 1
ATOM 1293 O O . GLY A 1 160 ? 15.404 20.032 4.679 1.00 35.66 160 GLY A O 1
#